Protein AF-A0A918V9D5-F1 (afdb_monomer_lite)

Structure (mmCIF, N/CA/C/O backbone):
data_AF-A0A918V9D5-F1
#
_entry.id   AF-A0A918V9D5-F1
#
loop_
_atom_site.group_PDB
_atom_site.id
_atom_site.type_symbol
_atom_site.label_atom_id
_atom_site.label_alt_id
_atom_site.label_comp_id
_atom_site.label_asym_id
_atom_site.label_entity_id
_atom_site.label_seq_id
_atom_site.pdbx_PDB_ins_code
_atom_site.Cartn_x
_atom_site.Cartn_y
_atom_site.Cartn_z
_atom_site.occupancy
_atom_site.B_iso_or_equiv
_atom_site.auth_seq_id
_atom_site.auth_comp_id
_atom_site.auth_asym_id
_atom_site.auth_atom_id
_atom_site.pdbx_PDB_model_num
ATOM 1 N N . MET A 1 1 ? 6.746 -9.469 -3.144 1.00 77.31 1 MET A N 1
ATOM 2 C CA . MET A 1 1 ? 6.316 -8.441 -2.172 1.00 77.31 1 MET A CA 1
ATOM 3 C C . MET A 1 1 ? 4.821 -8.154 -2.249 1.00 77.31 1 MET A C 1
ATOM 5 O O . MET A 1 1 ? 4.125 -8.557 -1.333 1.00 77.31 1 MET A O 1
ATOM 9 N N . CYS A 1 2 ? 4.273 -7.598 -3.336 1.00 81.12 2 CYS A N 1
ATOM 10 C CA . CYS A 1 2 ? 2.857 -7.176 -3.350 1.00 81.12 2 CYS A CA 1
ATOM 11 C C . CYS A 1 2 ? 1.826 -8.298 -3.111 1.00 81.12 2 CYS A C 1
ATOM 13 O O . CYS A 1 2 ? 0.851 -8.088 -2.402 1.00 81.12 2 CYS A O 1
ATOM 15 N N 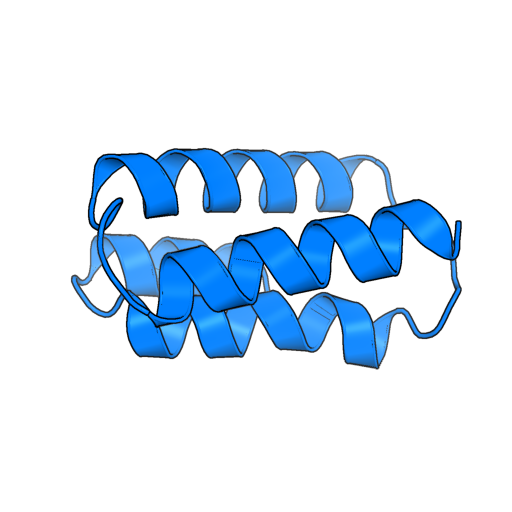. ARG A 1 3 ? 2.042 -9.516 -3.633 1.00 84.94 3 ARG A N 1
ATOM 16 C CA . ARG A 1 3 ? 1.145 -10.658 -3.346 1.00 84.94 3 ARG A CA 1
ATOM 17 C C . ARG A 1 3 ? 1.172 -11.094 -1.876 1.00 84.94 3 ARG A C 1
ATOM 19 O O . ARG A 1 3 ? 0.138 -11.488 -1.355 1.00 84.94 3 ARG A O 1
ATOM 26 N N . LEU A 1 4 ? 2.336 -11.011 -1.227 1.00 90.31 4 LEU A N 1
ATOM 27 C CA . LEU A 1 4 ? 2.485 -11.306 0.200 1.00 90.31 4 LEU A CA 1
ATOM 28 C C . LEU A 1 4 ? 1.797 -10.224 1.043 1.00 90.31 4 LEU A C 1
ATOM 30 O O . LEU A 1 4 ? 1.010 -10.559 1.916 1.00 90.31 4 LEU A O 1
ATOM 34 N N . ALA A 1 5 ? 2.000 -8.950 0.700 1.00 90.06 5 ALA A N 1
ATOM 35 C CA . ALA A 1 5 ? 1.323 -7.828 1.347 1.00 90.06 5 ALA A CA 1
ATOM 36 C C . ALA A 1 5 ? -0.212 -7.933 1.249 1.00 90.06 5 ALA A C 1
ATOM 38 O O . ALA A 1 5 ? -0.918 -7.738 2.231 1.00 90.06 5 ALA A O 1
ATOM 39 N N . LEU A 1 6 ? -0.748 -8.326 0.088 1.00 88.88 6 LEU A N 1
ATOM 40 C CA . LEU A 1 6 ? -2.184 -8.585 -0.068 1.00 88.88 6 LEU A CA 1
ATOM 41 C C . LEU A 1 6 ? -2.676 -9.750 0.805 1.00 88.88 6 LEU A C 1
ATOM 43 O O . LEU A 1 6 ? -3.780 -9.688 1.341 1.00 88.88 6 LEU A O 1
ATOM 47 N N . ALA A 1 7 ? -1.881 -10.812 0.955 1.00 91.69 7 ALA A N 1
ATOM 48 C CA . ALA A 1 7 ? -2.229 -11.925 1.835 1.00 91.69 7 ALA A CA 1
ATOM 49 C C . ALA A 1 7 ? -2.246 -11.493 3.312 1.00 91.69 7 ALA A C 1
ATOM 51 O O . ALA A 1 7 ? -3.214 -11.786 4.006 1.00 91.69 7 ALA A O 1
ATOM 52 N N . GLN A 1 8 ? -1.244 -10.729 3.755 1.00 91.62 8 GLN A N 1
ATOM 53 C CA . GLN A 1 8 ? -1.155 -10.178 5.115 1.00 91.62 8 GLN A CA 1
ATOM 54 C C . GLN A 1 8 ? -2.326 -9.232 5.427 1.00 91.62 8 GLN A C 1
ATOM 56 O O . GLN A 1 8 ? -2.941 -9.341 6.485 1.00 91.62 8 GLN A O 1
ATOM 61 N N . LEU A 1 9 ? -2.725 -8.368 4.479 1.00 89.62 9 LEU A N 1
ATOM 62 C CA . LEU A 1 9 ? -3.928 -7.535 4.629 1.00 89.62 9 LEU A CA 1
ATOM 63 C C . LEU A 1 9 ? -5.177 -8.382 4.890 1.00 89.62 9 LEU A C 1
ATOM 65 O O . LEU A 1 9 ? -5.957 -8.084 5.791 1.00 89.62 9 LEU A O 1
ATOM 69 N N . ARG A 1 10 ? -5.355 -9.459 4.119 1.00 88.25 10 ARG A N 1
ATOM 70 C CA . ARG A 1 10 ? -6.505 -10.369 4.255 1.00 88.25 10 ARG A CA 1
ATOM 71 C C . ARG A 1 10 ? -6.471 -11.189 5.542 1.00 88.25 10 ARG A C 1
ATOM 73 O O . ARG A 1 10 ? -7.521 -11.630 5.991 1.00 88.25 10 ARG A O 1
ATOM 80 N N . GLN A 1 11 ? -5.292 -11.382 6.126 1.00 90.88 11 GLN A N 1
ATOM 81 C CA . GLN A 1 11 ? -5.105 -12.032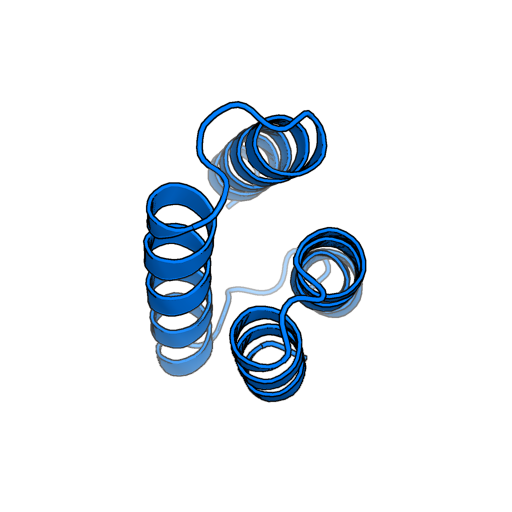 7.424 1.00 90.88 11 GLN A CA 1
ATOM 82 C C . GLN A 1 11 ? -5.313 -11.073 8.607 1.00 90.88 11 GLN A C 1
ATOM 84 O O . GLN A 1 11 ? -5.237 -11.504 9.752 1.00 90.88 11 GLN A O 1
ATOM 89 N N . GLY A 1 12 ? -5.619 -9.795 8.353 1.00 89.62 12 GLY A N 1
ATOM 90 C CA . GLY A 1 12 ? -5.821 -8.805 9.409 1.00 89.62 12 GLY A CA 1
ATOM 91 C C . GLY A 1 12 ? -4.518 -8.220 9.951 1.00 89.62 12 GLY A C 1
ATOM 92 O O . GLY A 1 12 ? -4.513 -7.674 11.050 1.00 89.62 12 GLY A O 1
ATOM 93 N N . GLU A 1 13 ? -3.430 -8.278 9.176 1.00 91.56 13 GLU A N 1
ATOM 94 C CA . GLU A 1 13 ? -2.112 -7.742 9.538 1.00 91.56 13 GLU A CA 1
ATOM 95 C C . GLU A 1 13 ? -1.725 -6.509 8.689 1.00 91.56 13 GLU A C 1
ATOM 97 O O . GLU A 1 13 ? -0.714 -6.514 7.978 1.00 91.56 13 GLU A O 1
ATOM 102 N N . PRO A 1 14 ? -2.509 -5.417 8.717 1.00 89.06 14 PRO A N 1
ATOM 103 C CA . PRO A 1 14 ? -2.346 -4.290 7.799 1.00 89.06 14 PRO A CA 1
ATOM 104 C C . PRO A 1 14 ? -1.035 -3.509 7.985 1.00 89.06 14 PRO A C 1
ATOM 106 O O . PRO A 1 14 ? -0.479 -2.999 7.010 1.00 89.06 14 PRO A O 1
ATOM 109 N N . GLU A 1 15 ? -0.485 -3.453 9.199 1.00 89.81 15 GLU A N 1
ATOM 110 C CA . GLU A 1 15 ? 0.805 -2.801 9.449 1.00 89.81 15 GLU A CA 1
ATOM 111 C C . GLU A 1 15 ? 1.968 -3.591 8.819 1.00 89.81 15 GLU A C 1
ATOM 113 O O . GLU A 1 15 ? 2.800 -3.032 8.096 1.00 89.81 15 GLU A O 1
ATOM 118 N N . GLN A 1 16 ? 2.000 -4.915 9.026 1.00 91.38 16 GLN A N 1
ATOM 119 C CA . GLN A 1 16 ? 3.003 -5.798 8.421 1.00 91.38 16 GLN A CA 1
ATOM 120 C C . GLN A 1 16 ? 2.878 -5.798 6.893 1.00 91.38 16 GLN A C 1
ATOM 122 O O . GLN A 1 16 ? 3.884 -5.743 6.177 1.00 91.38 16 GLN A O 1
ATOM 127 N N . ALA A 1 17 ? 1.643 -5.802 6.396 1.00 91.19 17 ALA A N 1
ATOM 128 C CA . ALA A 1 17 ? 1.347 -5.718 4.980 1.00 91.19 17 ALA A CA 1
ATOM 129 C C . ALA A 1 17 ? 1.887 -4.428 4.351 1.00 91.19 17 ALA A C 1
ATOM 131 O O . ALA A 1 17 ? 2.535 -4.474 3.305 1.00 91.19 17 ALA A O 1
ATOM 132 N N . THR A 1 18 ? 1.697 -3.290 5.023 1.00 90.75 18 THR A N 1
ATOM 133 C CA . THR A 1 18 ? 2.204 -1.987 4.574 1.00 90.75 18 THR A CA 1
ATOM 134 C C . THR A 1 18 ? 3.727 -1.972 4.516 1.00 90.75 18 THR A C 1
ATOM 136 O O . THR A 1 18 ? 4.305 -1.586 3.502 1.00 90.75 18 THR A O 1
ATOM 139 N N . ARG A 1 19 ? 4.399 -2.493 5.548 1.00 90.44 19 ARG A N 1
ATOM 140 C CA . ARG A 1 19 ? 5.865 -2.622 5.570 1.00 90.44 19 ARG A CA 1
ATOM 141 C C . ARG A 1 19 ? 6.382 -3.500 4.425 1.00 90.44 19 ARG A C 1
ATOM 143 O O . ARG A 1 19 ? 7.339 -3.149 3.739 1.00 90.44 19 ARG A O 1
ATOM 150 N N . THR A 1 20 ? 5.707 -4.620 4.179 1.00 90.88 20 THR A N 1
ATOM 151 C CA . THR A 1 20 ? 6.041 -5.560 3.101 1.00 90.88 20 THR A CA 1
ATOM 152 C C . THR A 1 20 ? 5.829 -4.942 1.720 1.00 90.88 20 THR A C 1
ATOM 154 O O . THR A 1 20 ? 6.644 -5.157 0.819 1.00 90.88 20 THR A O 1
ATOM 157 N N . ALA A 1 21 ? 4.756 -4.171 1.532 1.00 89.69 21 ALA A N 1
ATOM 158 C CA . ALA A 1 21 ? 4.492 -3.459 0.289 1.00 89.69 21 ALA A CA 1
ATOM 159 C C . ALA A 1 21 ? 5.550 -2.374 0.033 1.00 89.69 21 ALA A C 1
ATOM 161 O O . ALA A 1 21 ? 6.070 -2.295 -1.079 1.00 89.69 21 ALA A O 1
ATOM 162 N N . SER A 1 22 ? 5.940 -1.613 1.061 1.00 88.62 22 SER A N 1
ATOM 163 C CA . SER A 1 22 ? 6.925 -0.526 0.957 1.00 88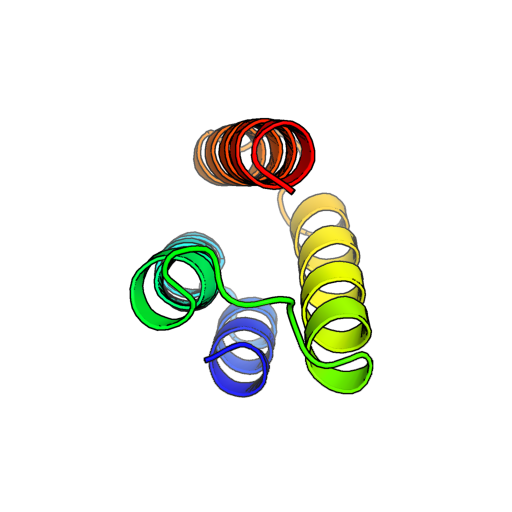.62 22 SER A CA 1
ATOM 164 C C . SER A 1 22 ? 8.315 -0.985 0.508 1.00 88.62 22 SER A C 1
ATOM 166 O O . SER A 1 22 ? 9.015 -0.231 -0.169 1.00 88.62 22 SER A O 1
ATOM 168 N N . ASN A 1 23 ? 8.696 -2.235 0.790 1.00 88.69 23 ASN A N 1
ATOM 169 C CA . ASN A 1 23 ? 9.953 -2.814 0.300 1.00 88.69 23 ASN A CA 1
ATOM 170 C C . ASN A 1 23 ? 10.029 -2.890 -1.232 1.00 88.69 23 ASN A C 1
ATOM 172 O O . ASN A 1 23 ? 11.127 -2.995 -1.775 1.00 88.69 23 ASN A O 1
ATOM 176 N N . VAL A 1 24 ? 8.894 -2.837 -1.945 1.00 84.75 24 VAL A N 1
ATOM 177 C CA . VAL A 1 24 ? 8.908 -2.817 -3.413 1.00 84.75 24 VAL A CA 1
ATOM 178 C C . VAL A 1 24 ? 9.652 -1.588 -3.936 1.00 84.75 24 VAL A C 1
ATOM 180 O O . VAL A 1 24 ? 10.411 -1.718 -4.884 1.00 84.75 24 VAL A O 1
ATOM 183 N N . PHE A 1 25 ? 9.515 -0.433 -3.281 1.00 81.50 25 PHE A N 1
ATOM 184 C CA . PHE A 1 25 ? 10.187 0.803 -3.690 1.00 81.50 25 PHE A CA 1
ATOM 185 C C . PHE A 1 25 ? 11.695 0.738 -3.449 1.00 81.50 25 PHE A C 1
ATOM 187 O O . PHE A 1 25 ? 12.473 1.187 -4.280 1.00 81.50 25 PHE A O 1
ATOM 194 N N . THR A 1 26 ? 12.117 0.103 -2.354 1.00 83.31 26 THR A N 1
ATOM 195 C CA . THR A 1 26 ? 13.540 -0.105 -2.053 1.00 83.31 26 THR A CA 1
ATOM 196 C C . THR A 1 26 ? 14.211 -1.036 -3.061 1.00 83.31 26 THR A C 1
ATOM 198 O O . THR A 1 26 ? 15.346 -0.802 -3.444 1.00 83.31 26 THR A O 1
ATOM 201 N N . ILE A 1 27 ? 13.517 -2.091 -3.499 1.00 80.56 27 ILE A N 1
ATOM 202 C CA . ILE A 1 27 ? 14.058 -3.042 -4.485 1.00 80.56 27 ILE A CA 1
ATOM 203 C C . ILE A 1 27 ? 14.093 -2.426 -5.886 1.00 80.56 27 ILE A C 1
ATOM 205 O O . ILE A 1 27 ? 14.963 -2.759 -6.684 1.00 80.56 27 ILE A O 1
ATOM 209 N N . MET A 1 28 ? 13.119 -1.572 -6.198 1.00 77.56 28 MET A N 1
ATOM 210 C CA . MET A 1 28 ? 12.978 -0.991 -7.527 1.00 77.56 28 MET A CA 1
ATOM 211 C C . MET A 1 28 ? 13.939 0.176 -7.770 1.00 77.56 28 MET A C 1
ATOM 213 O O . MET A 1 28 ? 14.247 0.405 -8.930 1.00 77.56 28 MET A O 1
ATOM 217 N N . ASP A 1 29 ? 14.420 0.869 -6.732 1.00 77.81 29 ASP A N 1
ATOM 218 C CA . ASP A 1 29 ? 15.488 1.891 -6.765 1.00 77.81 29 ASP A CA 1
ATOM 219 C C . ASP A 1 29 ? 15.569 2.716 -8.070 1.00 77.81 29 ASP A C 1
ATOM 221 O O . ASP A 1 29 ? 16.536 2.657 -8.826 1.00 77.81 29 ASP A O 1
ATOM 225 N N . GLY A 1 30 ? 14.493 3.441 -8.396 1.00 70.31 30 GLY A N 1
ATOM 226 C CA . GLY A 1 30 ? 14.441 4.317 -9.574 1.00 70.31 30 GLY A CA 1
ATOM 227 C C . GLY A 1 30 ? 14.251 3.612 -10.925 1.00 70.31 30 GLY A C 1
ATOM 228 O O . GLY A 1 30 ? 14.130 4.279 -11.952 1.00 70.31 30 GLY A O 1
ATOM 229 N N . THR A 1 31 ? 14.168 2.281 -10.965 1.00 76.12 31 THR A N 1
ATOM 230 C CA . THR A 1 31 ? 13.775 1.553 -12.177 1.00 76.12 31 THR A CA 1
ATOM 231 C C . THR A 1 31 ? 12.253 1.603 -12.378 1.00 76.12 31 THR A C 1
ATOM 233 O O . THR A 1 31 ? 11.484 1.445 -11.421 1.00 76.12 31 THR A O 1
ATOM 236 N N . PRO A 1 32 ? 11.763 1.803 -13.619 1.00 76.25 32 PRO A N 1
ATOM 237 C CA . PRO A 1 32 ? 10.332 1.866 -13.879 1.00 76.25 32 PRO A CA 1
ATOM 238 C C . PRO A 1 32 ? 9.612 0.584 -13.451 1.00 76.25 32 PRO A C 1
ATOM 240 O O . PRO A 1 32 ? 9.921 -0.514 -13.917 1.00 76.25 32 PRO A O 1
ATOM 243 N N . LEU A 1 33 ? 8.588 0.729 -12.606 1.00 77.88 33 LEU A N 1
ATOM 244 C CA . LEU A 1 33 ? 7.737 -0.383 -12.183 1.00 77.88 33 LEU A CA 1
ATOM 245 C C . LEU A 1 33 ? 7.107 -1.096 -13.391 1.00 77.88 33 LEU A C 1
ATOM 247 O O . LEU A 1 33 ? 6.389 -0.456 -14.168 1.00 77.88 33 LEU A O 1
ATOM 251 N N . PRO A 1 34 ? 7.274 -2.426 -13.532 1.00 83.94 34 PRO A N 1
ATOM 252 C CA . PRO A 1 34 ? 6.560 -3.192 -14.544 1.00 83.94 34 PRO A CA 1
ATOM 253 C C . PRO A 1 34 ? 5.050 -2.968 -14.417 1.00 83.94 34 PRO A C 1
ATOM 255 O O . PRO A 1 34 ? 4.529 -2.887 -13.302 1.00 83.94 34 PRO A O 1
ATOM 258 N N . GLY A 1 35 ? 4.322 -2.920 -15.538 1.00 85.50 35 GLY A N 1
ATOM 259 C CA . GLY A 1 35 ? 2.877 -2.633 -15.537 1.00 85.50 35 GLY A CA 1
ATOM 260 C C . GLY A 1 35 ? 2.082 -3.525 -14.575 1.00 85.50 35 GLY A C 1
ATOM 261 O O . GLY A 1 35 ? 1.252 -3.040 -13.812 1.00 85.50 35 GLY A O 1
ATOM 262 N N . ARG A 1 36 ? 2.438 -4.814 -14.499 1.00 86.44 36 ARG A N 1
ATOM 263 C CA . ARG A 1 36 ? 1.846 -5.762 -13.544 1.00 86.44 36 ARG A CA 1
ATOM 264 C C . ARG A 1 36 ? 2.068 -5.371 -12.078 1.00 86.44 36 ARG A C 1
ATOM 266 O O . ARG A 1 36 ? 1.195 -5.608 -11.248 1.00 86.44 36 ARG A O 1
ATOM 273 N N . MET A 1 37 ? 3.229 -4.811 -11.746 1.00 85.88 37 MET A N 1
ATOM 274 C CA . MET A 1 37 ? 3.538 -4.378 -10.383 1.00 85.88 37 MET A CA 1
ATOM 275 C C . MET A 1 37 ? 2.733 -3.131 -10.015 1.00 85.88 37 MET A C 1
ATOM 277 O O . MET A 1 37 ? 2.181 -3.079 -8.921 1.00 85.88 37 MET A O 1
ATOM 281 N N . ARG A 1 38 ? 2.575 -2.184 -10.952 1.00 85.56 38 ARG A N 1
ATOM 282 C CA . ARG A 1 38 ? 1.701 -1.014 -10.765 1.00 85.56 38 ARG A CA 1
ATOM 283 C C . ARG A 1 38 ? 0.261 -1.426 -10.452 1.00 85.56 38 ARG A C 1
ATOM 285 O O . ARG A 1 38 ? -0.325 -0.888 -9.519 1.00 85.56 38 ARG A O 1
ATOM 292 N N . THR A 1 39 ? -0.279 -2.426 -11.156 1.00 90.31 39 THR A N 1
ATOM 293 C CA . THR A 1 39 ? -1.611 -2.982 -10.852 1.00 90.31 39 THR A CA 1
ATOM 294 C C . THR A 1 39 ? -1.684 -3.538 -9.430 1.00 90.31 39 THR A C 1
ATOM 296 O O . THR A 1 39 ? -2.577 -3.163 -8.680 1.00 90.31 39 THR A O 1
ATOM 299 N N . LEU A 1 40 ? -0.719 -4.372 -9.023 1.00 89.56 40 LEU A N 1
ATOM 300 C CA 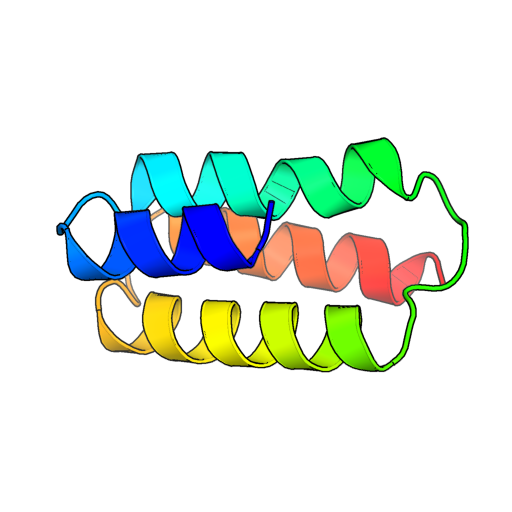. LEU A 1 40 ? -0.716 -4.976 -7.684 1.00 89.56 40 LEU A CA 1
ATOM 301 C C . LEU A 1 40 ? -0.578 -3.941 -6.556 1.00 89.56 40 LEU A C 1
ATOM 303 O O . LEU A 1 40 ? -1.164 -4.118 -5.491 1.00 89.56 40 LEU A O 1
ATOM 307 N N . ILE A 1 41 ? 0.193 -2.874 -6.777 1.00 90.31 41 ILE A N 1
ATOM 308 C CA . ILE A 1 41 ? 0.325 -1.747 -5.843 1.00 90.31 41 ILE A CA 1
ATOM 309 C C . ILE A 1 41 ? -1.001 -0.979 -5.744 1.00 90.31 41 ILE A C 1
ATOM 311 O O . ILE A 1 41 ? -1.421 -0.630 -4.643 1.00 90.31 41 ILE A O 1
ATOM 315 N N . GLY A 1 42 ? -1.685 -0.759 -6.871 1.00 91.31 42 GLY A N 1
ATOM 316 C CA . GLY A 1 42 ? -3.006 -0.128 -6.897 1.00 91.31 42 GLY A CA 1
ATOM 317 C C . GLY A 1 42 ? -4.073 -0.940 -6.156 1.00 91.31 42 GLY A C 1
ATOM 318 O O . GLY A 1 42 ? -4.837 -0.374 -5.372 1.00 91.31 42 GLY A O 1
ATOM 319 N N . ASP A 1 43 ? -4.086 -2.261 -6.348 1.00 92.12 43 ASP A N 1
ATOM 320 C CA . ASP A 1 43 ? -4.984 -3.171 -5.626 1.00 92.12 43 ASP A CA 1
ATOM 321 C C . ASP A 1 43 ? -4.704 -3.141 -4.118 1.00 92.12 43 ASP A C 1
ATOM 323 O O . ASP A 1 43 ? -5.625 -2.988 -3.317 1.00 92.12 43 ASP A O 1
ATOM 327 N N . PHE A 1 44 ? -3.425 -3.198 -3.729 1.00 92.38 44 PHE A N 1
ATOM 328 C CA . PHE A 1 44 ? -3.015 -3.087 -2.330 1.00 92.38 44 PHE A CA 1
ATOM 329 C C . PHE A 1 44 ? -3.447 -1.756 -1.705 1.00 92.38 44 PHE A C 1
ATOM 331 O O . PHE A 1 44 ? -4.023 -1.751 -0.621 1.00 92.38 44 PHE A O 1
ATOM 338 N N . HIS A 1 45 ? -3.217 -0.632 -2.392 1.00 92.56 45 HIS A N 1
ATOM 339 C CA . HIS A 1 45 ? -3.625 0.691 -1.921 1.00 92.56 45 HIS A CA 1
ATOM 340 C C . HIS A 1 45 ? -5.141 0.753 -1.684 1.00 92.56 45 HIS A C 1
ATOM 342 O O . HIS A 1 45 ? -5.589 1.239 -0.646 1.00 92.56 45 HIS A O 1
ATOM 348 N N . ARG A 1 46 ? -5.946 0.232 -2.619 1.00 93.19 46 ARG A N 1
ATOM 349 C CA . ARG A 1 46 ? -7.408 0.200 -2.476 1.00 93.19 46 ARG A CA 1
ATOM 350 C C . ARG A 1 46 ? -7.846 -0.645 -1.280 1.00 93.19 46 ARG A C 1
ATOM 352 O O . ARG A 1 46 ? -8.701 -0.197 -0.519 1.00 93.19 46 ARG A O 1
ATOM 359 N N . ASP A 1 47 ? -7.269 -1.831 -1.104 1.00 92.25 47 ASP A N 1
ATOM 360 C CA . ASP A 1 47 ? -7.604 -2.708 0.019 1.00 92.25 47 ASP A CA 1
ATOM 361 C C . ASP A 1 47 ? -7.172 -2.080 1.354 1.00 92.25 47 ASP A C 1
ATOM 363 O O . ASP A 1 47 ? -7.965 -2.032 2.292 1.00 92.25 47 ASP A O 1
ATOM 367 N N . LEU A 1 48 ? -5.973 -1.501 1.437 1.00 91.88 48 LEU A N 1
ATOM 368 C CA . LEU A 1 48 ? -5.490 -0.839 2.651 1.00 91.88 48 LEU A CA 1
ATOM 369 C C . LEU A 1 48 ? -6.436 0.279 3.113 1.00 91.88 48 LEU A C 1
ATOM 371 O O . LEU A 1 48 ? -6.834 0.306 4.276 1.00 91.88 48 LEU A O 1
ATOM 375 N N . PHE A 1 49 ? -6.858 1.162 2.204 1.00 92.44 49 PHE A N 1
ATOM 376 C CA . PHE A 1 49 ? -7.798 2.239 2.533 1.00 92.44 49 PHE A CA 1
ATOM 377 C C . PHE A 1 49 ? -9.229 1.750 2.777 1.00 92.44 49 PHE A C 1
ATOM 379 O O . PHE A 1 49 ? -9.989 2.420 3.471 1.00 92.44 49 PHE A O 1
ATOM 386 N N . ARG A 1 50 ? -9.610 0.579 2.260 1.00 90.94 50 ARG A N 1
ATOM 387 C CA . ARG A 1 50 ? -10.894 -0.049 2.592 1.00 90.94 50 ARG A CA 1
ATOM 388 C C . ARG A 1 50 ? -10.918 -0.559 4.034 1.00 90.94 50 ARG A C 1
ATOM 390 O O . ARG A 1 50 ? -11.940 -0.422 4.698 1.00 90.94 50 ARG A O 1
ATOM 397 N N . TRP A 1 51 ? -9.826 -1.165 4.497 1.00 87.06 51 TRP A N 1
ATOM 398 C CA . TRP A 1 51 ? -9.769 -1.838 5.799 1.00 87.06 51 TRP A CA 1
ATOM 399 C C . T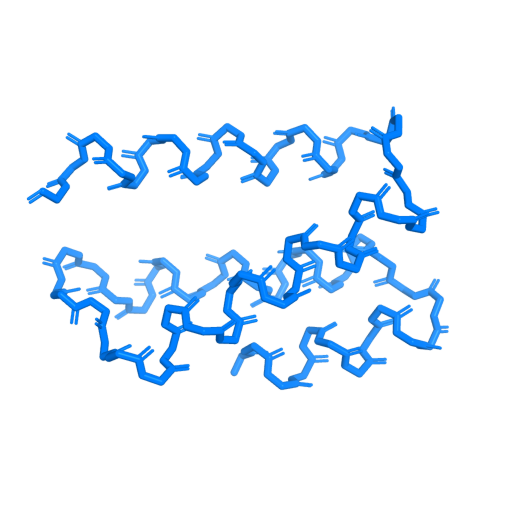RP A 1 51 ? -9.254 -0.947 6.935 1.00 87.06 51 TRP A C 1
ATOM 401 O O . TRP A 1 51 ? -9.680 -1.115 8.074 1.00 87.06 51 TRP A O 1
ATOM 411 N N . ALA A 1 52 ? -8.360 -0.001 6.646 1.00 87.31 52 ALA A N 1
ATOM 412 C CA . ALA A 1 52 ? -7.649 0.777 7.660 1.00 87.31 52 ALA A CA 1
ATOM 413 C C . ALA A 1 52 ? -7.428 2.263 7.275 1.00 87.31 52 ALA A C 1
ATOM 415 O O . ALA A 1 52 ? -6.311 2.769 7.424 1.00 87.31 52 ALA A O 1
ATOM 416 N N . PRO A 1 53 ? -8.459 3.006 6.821 1.00 85.69 53 PRO A N 1
ATOM 417 C CA . PRO A 1 53 ? -8.299 4.338 6.218 1.00 85.69 53 PRO A CA 1
ATOM 418 C C . PRO A 1 53 ? -7.691 5.410 7.135 1.00 85.69 53 PRO A C 1
ATOM 420 O O . PRO A 1 53 ? -7.070 6.350 6.648 1.00 85.69 53 PRO A O 1
ATOM 423 N N . SER A 1 54 ? -7.887 5.314 8.451 1.00 85.75 54 SER A N 1
ATOM 424 C CA . SER A 1 54 ? -7.490 6.349 9.422 1.00 85.75 54 SER A CA 1
ATOM 425 C C . SER A 1 54 ? -6.162 6.069 10.132 1.00 85.75 54 SER A C 1
ATOM 427 O O . SER A 1 54 ? -5.703 6.873 10.952 1.00 85.75 54 SER A O 1
ATOM 429 N N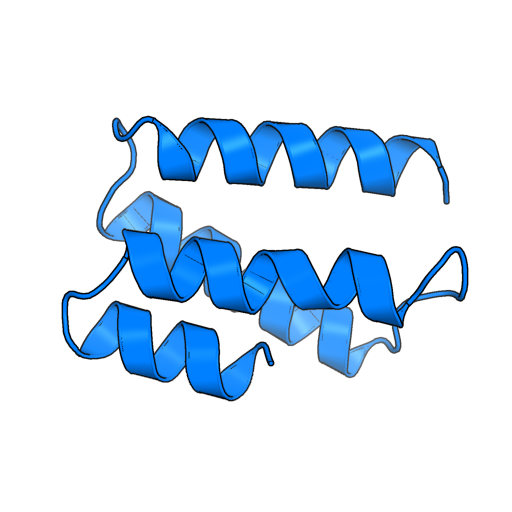 . THR A 1 55 ? -5.530 4.942 9.821 1.00 89.50 55 THR A N 1
ATOM 430 C CA . THR A 1 55 ? -4.325 4.471 10.508 1.00 89.50 55 THR A CA 1
ATOM 431 C C . THR A 1 55 ? -3.078 5.234 10.065 1.00 89.50 55 THR A C 1
ATOM 433 O O . THR A 1 55 ? -3.035 5.800 8.971 1.00 89.50 55 THR A O 1
ATOM 436 N N . SER A 1 56 ? -2.066 5.302 10.935 1.00 89.75 56 SER A N 1
ATOM 437 C CA . SER A 1 56 ? -0.802 5.983 10.623 1.00 89.75 56 SER A CA 1
ATOM 438 C C . SER A 1 56 ? -0.101 5.327 9.437 1.00 89.75 56 SER A C 1
ATOM 440 O O . SER A 1 56 ? 0.243 6.014 8.486 1.00 89.75 56 SER A O 1
ATOM 442 N N . TYR A 1 57 ? -0.022 3.996 9.413 1.00 87.44 57 TYR A N 1
ATOM 443 C CA . TYR A 1 57 ? 0.622 3.273 8.317 1.00 87.44 57 TYR A CA 1
ATOM 444 C C . TYR A 1 57 ? -0.085 3.469 6.961 1.00 87.44 57 TYR A C 1
ATOM 446 O O . TYR A 1 57 ? 0.580 3.477 5.929 1.00 87.44 57 TYR A O 1
ATOM 454 N N . ALA A 1 58 ? -1.408 3.686 6.921 1.00 90.69 58 ALA A N 1
ATOM 455 C CA . ALA A 1 58 ? -2.102 4.028 5.674 1.00 90.69 58 ALA A CA 1
ATOM 456 C C . ALA A 1 58 ? -1.726 5.426 5.154 1.00 90.69 58 ALA A C 1
ATOM 458 O O . ALA A 1 58 ? -1.617 5.624 3.941 1.00 90.69 58 ALA A O 1
ATOM 459 N N . ARG A 1 59 ? -1.485 6.383 6.061 1.00 90.56 59 ARG A N 1
ATOM 460 C CA . ARG A 1 59 ? -0.947 7.707 5.713 1.00 90.56 59 ARG A CA 1
ATOM 461 C C . ARG A 1 59 ? 0.496 7.609 5.230 1.00 90.56 59 ARG A C 1
ATOM 463 O O . ARG A 1 59 ? 0.770 8.075 4.130 1.00 90.56 59 ARG A O 1
ATOM 470 N N . ASP A 1 60 ? 1.355 6.907 5.967 1.00 90.56 60 ASP A N 1
ATOM 471 C CA . ASP A 1 60 ? 2.764 6.706 5.602 1.00 90.56 60 ASP A CA 1
ATOM 472 C C . ASP A 1 60 ? 2.896 6.048 4.217 1.00 90.56 60 ASP A C 1
ATOM 474 O O . ASP A 1 60 ? 3.736 6.426 3.400 1.00 90.56 60 ASP A O 1
ATOM 478 N N . TRP A 1 61 ? 2.021 5.082 3.916 1.00 92.25 61 TRP A N 1
ATOM 479 C CA . TRP A 1 61 ? 1.929 4.462 2.595 1.00 92.25 61 TRP A CA 1
ATOM 480 C C . TRP A 1 61 ? 1.569 5.464 1.493 1.00 92.25 61 TRP A C 1
ATOM 482 O O . TRP A 1 61 ? 2.191 5.465 0.428 1.00 92.25 61 TRP A O 1
ATOM 492 N N . ALA A 1 62 ? 0.563 6.311 1.725 1.00 90.88 62 ALA A N 1
ATOM 493 C CA . ALA A 1 62 ? 0.147 7.320 0.757 1.00 90.88 62 ALA A CA 1
ATOM 494 C C . ALA A 1 62 ? 1.237 8.374 0.521 1.00 90.88 62 ALA A C 1
ATOM 496 O O . ALA A 1 62 ? 1.455 8.776 -0.622 1.00 90.88 62 ALA A O 1
ATOM 497 N N . ASP A 1 63 ? 1.942 8.784 1.573 1.00 90.69 63 ASP A N 1
ATOM 498 C CA . ASP A 1 63 ? 3.058 9.724 1.470 1.00 90.69 63 ASP A CA 1
ATOM 499 C C . ASP A 1 63 ? 4.206 9.114 0.664 1.00 90.69 63 ASP A C 1
ATOM 501 O O . ASP A 1 63 ? 4.665 9.719 -0.306 1.00 90.69 63 ASP A O 1
ATOM 505 N N . ARG A 1 64 ? 4.558 7.852 0.929 1.00 87.12 64 ARG A N 1
ATOM 506 C CA . ARG A 1 64 ? 5.564 7.125 0.145 1.00 87.12 64 ARG A CA 1
ATOM 507 C C . ARG A 1 64 ? 5.180 6.965 -1.331 1.00 87.12 64 ARG A C 1
ATOM 509 O O . ARG A 1 64 ? 6.028 7.110 -2.207 1.00 87.12 64 ARG A O 1
ATOM 516 N N . MET A 1 65 ? 3.905 6.704 -1.628 1.00 86.94 65 MET A N 1
ATOM 517 C CA . MET A 1 65 ? 3.394 6.650 -3.007 1.00 86.94 65 MET A CA 1
ATOM 518 C C . MET A 1 65 ? 3.532 7.997 -3.734 1.00 86.94 65 MET A C 1
ATOM 520 O O . MET A 1 65 ? 3.820 8.010 -4.932 1.00 86.94 65 MET A O 1
ATOM 524 N N . ARG A 1 66 ? 3.334 9.125 -3.034 1.00 87.94 66 ARG A N 1
ATOM 525 C CA . ARG A 1 66 ? 3.538 10.470 -3.602 1.00 87.94 66 ARG A CA 1
ATOM 526 C C . ARG A 1 66 ? 5.012 10.766 -3.845 1.00 87.94 66 ARG A C 1
ATOM 528 O O . ARG A 1 66 ? 5.341 11.273 -4.912 1.00 87.94 66 ARG A O 1
ATOM 535 N N . GLU A 1 67 ? 5.879 10.436 -2.889 1.00 87.88 67 GLU A N 1
ATOM 536 C CA . GLU A 1 67 ? 7.331 10.592 -3.034 1.00 87.88 67 GLU A CA 1
ATOM 537 C C . GLU A 1 67 ? 7.848 9.828 -4.254 1.00 87.88 67 GLU A C 1
ATOM 539 O O . GLU A 1 67 ? 8.561 10.393 -5.078 1.00 87.88 67 GLU A O 1
ATOM 544 N N . GLU A 1 68 ? 7.445 8.566 -4.412 1.00 83.12 68 GLU A N 1
ATOM 545 C CA . GLU A 1 68 ? 7.887 7.753 -5.545 1.00 83.12 68 GLU A CA 1
ATOM 546 C C . GLU A 1 68 ? 7.299 8.250 -6.872 1.00 83.12 68 GLU A C 1
ATOM 548 O O . GLU A 1 68 ? 8.005 8.324 -7.875 1.00 83.12 68 GLU A O 1
ATOM 553 N N . GLY A 1 69 ? 6.025 8.655 -6.880 1.00 76.44 69 GLY A N 1
ATOM 554 C CA . GLY A 1 69 ? 5.398 9.266 -8.053 1.00 76.44 69 GLY A CA 1
ATOM 555 C C . GLY A 1 69 ? 6.049 10.588 -8.470 1.00 76.44 69 GLY A C 1
ATOM 556 O O . GLY A 1 69 ? 6.008 10.927 -9.645 1.00 76.44 69 GLY A O 1
ATOM 557 N N . SER A 1 70 ? 6.671 11.311 -7.535 1.00 79.69 70 SER A N 1
ATOM 558 C CA . SER A 1 70 ? 7.436 12.529 -7.818 1.00 79.69 70 SER A CA 1
ATOM 559 C C . SER A 1 70 ? 8.856 12.259 -8.334 1.00 79.69 70 SER A C 1
ATOM 561 O O . SER A 1 70 ? 9.490 13.192 -8.826 1.00 79.69 70 SER A O 1
ATOM 563 N N . ARG A 1 71 ? 9.393 11.042 -8.168 1.00 72.88 71 ARG A N 1
ATOM 564 C CA . ARG A 1 71 ? 10.754 10.666 -8.603 1.00 72.88 71 ARG A CA 1
ATOM 565 C C . ARG A 1 71 ? 10.790 10.051 -10.006 1.00 72.88 71 ARG A C 1
ATOM 567 O O . ARG A 1 71 ? 11.871 9.996 -10.588 1.00 72.88 71 ARG A O 1
ATOM 574 N N . ALA A 1 72 ? 9.651 9.563 -10.498 1.00 61.38 72 ALA A N 1
ATOM 575 C CA . ALA A 1 72 ? 9.482 8.921 -11.804 1.00 61.38 72 ALA A CA 1
ATOM 576 C C . ALA A 1 72 ? 9.202 9.934 -12.923 1.00 61.38 72 ALA A C 1
ATOM 578 O O . ALA A 1 72 ? 9.633 9.650 -14.063 1.00 61.38 72 ALA A O 1
#

Sequence (72 aa):
MCRLALAQLRQGEPEQATRTASNVFTIMDGTPLPGRMRTLIGDFHRDLFRWAPSTSYARDWADRMREEGSRA

Secondary structure (DSSP, 8-state):
-HHHHHHHHHTT-HHHHHHHHHHHHHHHTTSPPPHHHHHHHHHHHHHHHHH-TTSHHHHHHHHHHHHHHHH-

Radius of gyration: 11.33 Å; chains: 1; bounding box: 26×25×26 Å

Organism: NCBI:txid68898

Foldseek 3Di:
DLVVLVVCLVVVNNLVSLVVLLVVCVVCVLPDDDPVNVVSLVVSLVSSCVPPVPDPSNVVSVVSVVVVVVSD

pLDDT: mean 86.67, std 6.05, range [61.38, 93.19]